Protein AF-A0A2S4XLN8-F1 (afdb_monomer_lite)

pLDDT: mean 80.79, std 12.56, range [49.31, 93.81]

Sequence (63 aa):
MDTDRAVEANEAIRAFMSLRAGRPLLPEEQEEYRHLLAAWAAAAHAVATEPGRHSDTTPLPPC

Foldseek 3Di:
DLVVQLVVLVVVLVVLCVVQVPHDQDPVSVVVNVVSVVSNVVSVVVVVPPPDDPPPPVPDDDD

Structure (mmCIF, N/CA/C/O backbone):
data_AF-A0A2S4XLN8-F1
#
_entry.id   AF-A0A2S4XLN8-F1
#
loop_
_atom_site.group_PDB
_atom_site.id
_atom_site.type_symbol
_atom_site.label_atom_id
_atom_site.label_alt_id
_atom_site.label_comp_id
_atom_site.label_asym_id
_atom_site.label_entity_id
_atom_site.label_seq_id
_atom_site.pdbx_PDB_ins_code
_atom_site.Cartn_x
_atom_site.Cartn_y
_atom_site.Cartn_z
_atom_site.occupancy
_atom_site.B_iso_or_equiv
_atom_site.auth_seq_id
_atom_site.auth_comp_id
_atom_site.auth_asym_id
_atom_site.auth_atom_id
_atom_site.pdbx_PDB_model_num
ATOM 1 N N . MET A 1 1 ? 16.468 -7.557 -9.994 1.00 60.88 1 MET A N 1
ATOM 2 C CA . MET A 1 1 ? 15.349 -8.305 -9.372 1.00 60.88 1 MET A CA 1
ATOM 3 C C . MET A 1 1 ? 14.442 -7.292 -8.683 1.00 60.88 1 MET A C 1
ATOM 5 O O . MET A 1 1 ? 14.304 -7.292 -7.465 1.00 60.88 1 MET A O 1
ATOM 9 N N . ASP A 1 2 ? 13.884 -6.365 -9.459 1.00 75.31 2 ASP A N 1
ATOM 10 C CA . ASP A 1 2 ? 12.997 -5.316 -8.935 1.00 75.31 2 ASP A CA 1
ATOM 11 C C . ASP A 1 2 ? 11.535 -5.774 -8.951 1.00 75.31 2 ASP A C 1
ATOM 13 O O . ASP A 1 2 ? 10.744 -5.365 -8.105 1.00 75.31 2 ASP A O 1
ATOM 17 N N . THR A 1 3 ? 11.212 -6.732 -9.826 1.00 83.12 3 THR A N 1
ATOM 18 C CA . THR A 1 3 ? 9.938 -7.459 -9.834 1.00 83.12 3 THR A CA 1
ATOM 19 C C . THR A 1 3 ? 9.703 -8.188 -8.518 1.00 83.12 3 THR A C 1
ATOM 21 O O . THR A 1 3 ? 8.628 -8.047 -7.944 1.00 83.12 3 THR A O 1
ATOM 24 N N . ASP A 1 4 ? 10.711 -8.889 -7.992 1.00 85.44 4 ASP A N 1
ATOM 25 C CA . ASP A 1 4 ? 10.586 -9.621 -6.726 1.00 85.44 4 ASP A CA 1
ATOM 26 C C . ASP A 1 4 ? 10.328 -8.666 -5.553 1.00 85.44 4 ASP A C 1
ATOM 28 O O . ASP A 1 4 ? 9.414 -8.892 -4.764 1.00 85.44 4 ASP A O 1
ATOM 32 N N . ARG A 1 5 ? 11.025 -7.519 -5.502 1.00 85.50 5 ARG A N 1
ATOM 33 C CA . ARG A 1 5 ? 10.749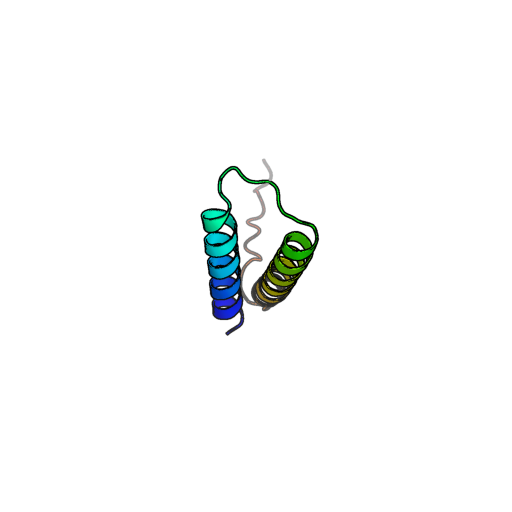 -6.478 -4.493 1.00 85.50 5 ARG A CA 1
ATOM 34 C C . ARG A 1 5 ? 9.350 -5.884 -4.624 1.00 85.50 5 ARG A C 1
ATOM 36 O O . ARG A 1 5 ? 8.720 -5.574 -3.615 1.00 85.50 5 ARG A O 1
ATOM 43 N N . ALA A 1 6 ? 8.860 -5.695 -5.849 1.00 85.44 6 ALA A N 1
ATOM 44 C CA . ALA A 1 6 ? 7.503 -5.210 -6.074 1.00 85.44 6 ALA A CA 1
ATOM 45 C C . ALA A 1 6 ? 6.456 -6.232 -5.594 1.00 85.44 6 ALA A C 1
ATOM 47 O O . ALA A 1 6 ? 5.427 -5.837 -5.047 1.00 85.44 6 ALA A O 1
ATOM 48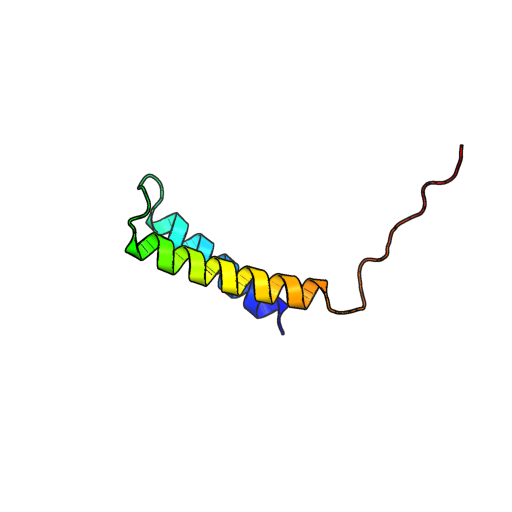 N N . VAL A 1 7 ? 6.716 -7.532 -5.760 1.00 89.75 7 VAL A N 1
ATOM 49 C CA . VAL A 1 7 ? 5.846 -8.603 -5.253 1.00 89.75 7 VAL A CA 1
ATOM 50 C C . VAL A 1 7 ? 5.861 -8.633 -3.724 1.00 89.75 7 VAL A C 1
ATOM 52 O O . VAL A 1 7 ? 4.793 -8.539 -3.121 1.00 89.75 7 VAL A O 1
ATOM 55 N N . GLU A 1 8 ? 7.039 -8.644 -3.097 1.00 88.81 8 GLU A N 1
ATOM 56 C CA . GLU A 1 8 ? 7.186 -8.643 -1.632 1.00 88.81 8 GLU A CA 1
ATOM 57 C C . GLU A 1 8 ? 6.496 -7.434 -0.978 1.00 88.81 8 GLU A C 1
ATOM 59 O O . GLU A 1 8 ? 5.741 -7.580 -0.015 1.00 88.81 8 GLU A O 1
ATOM 64 N N . ALA A 1 9 ? 6.685 -6.230 -1.532 1.00 89.00 9 ALA A N 1
ATOM 65 C CA . ALA A 1 9 ? 6.035 -5.025 -1.020 1.00 89.00 9 ALA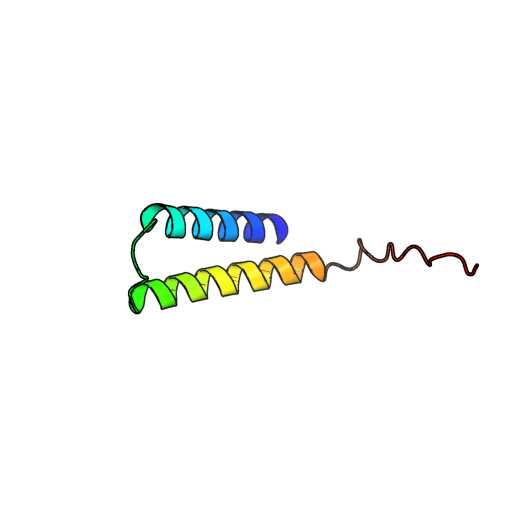 A CA 1
ATOM 66 C C . ALA A 1 9 ? 4.502 -5.091 -1.154 1.00 89.00 9 ALA A C 1
ATOM 68 O O . ALA A 1 9 ? 3.779 -4.655 -0.258 1.00 89.00 9 ALA A O 1
ATOM 69 N N . ASN A 1 10 ? 3.985 -5.667 -2.245 1.00 88.75 10 ASN A N 1
ATOM 70 C CA . ASN A 1 10 ? 2.544 -5.846 -2.437 1.00 88.75 10 ASN A CA 1
ATOM 71 C C . ASN A 1 10 ? 1.962 -6.871 -1.449 1.00 88.75 10 ASN A C 1
ATOM 73 O O . ASN A 1 10 ? 0.890 -6.647 -0.888 1.00 88.75 10 ASN A O 1
ATOM 77 N N . GLU A 1 11 ? 2.671 -7.969 -1.184 1.00 93.19 11 GLU A N 1
ATOM 78 C CA . GLU A 1 11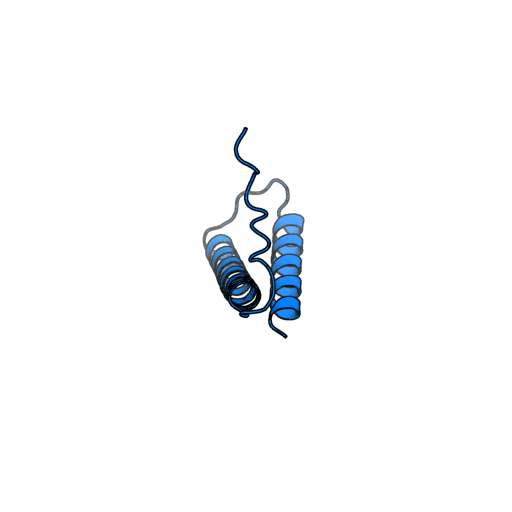 ? 2.271 -8.961 -0.182 1.00 93.19 11 GLU A CA 1
ATOM 79 C C . GLU A 1 11 ? 2.245 -8.370 1.231 1.00 93.19 11 GLU A C 1
ATOM 81 O O . GLU A 1 11 ? 1.261 -8.560 1.951 1.00 93.19 11 GLU A O 1
ATOM 86 N N . ALA A 1 12 ? 3.251 -7.570 1.594 1.00 91.00 12 ALA A N 1
ATOM 87 C CA . ALA A 1 12 ? 3.277 -6.847 2.863 1.00 91.00 12 ALA A CA 1
ATOM 88 C C . ALA A 1 12 ? 2.082 -5.886 2.996 1.00 91.00 12 ALA A C 1
ATOM 90 O O . ALA A 1 12 ? 1.404 -5.883 4.025 1.00 91.00 12 ALA A O 1
ATOM 91 N N . ILE A 1 13 ? 1.750 -5.138 1.934 1.00 91.25 13 ILE A N 1
ATOM 92 C CA . ILE A 1 13 ? 0.553 -4.282 1.887 1.00 91.25 13 ILE A CA 1
ATOM 93 C C . ILE A 1 13 ? -0.723 -5.104 2.116 1.00 91.25 13 ILE A C 1
ATOM 95 O O . ILE A 1 13 ? -1.574 -4.712 2.917 1.00 91.25 13 ILE A O 1
ATOM 99 N N . ARG A 1 14 ? -0.873 -6.248 1.438 1.00 91.56 14 ARG A N 1
ATOM 100 C CA . ARG A 1 14 ? -2.059 -7.113 1.569 1.00 91.56 14 ARG A CA 1
ATOM 101 C C . ARG A 1 14 ? -2.195 -7.681 2.975 1.00 91.56 14 ARG A C 1
ATOM 103 O O . ARG A 1 14 ? -3.289 -7.627 3.533 1.00 91.56 14 ARG A O 1
ATOM 110 N N . ALA A 1 15 ? -1.109 -8.180 3.560 1.00 92.56 15 ALA A N 1
ATOM 111 C CA . ALA A 1 15 ? -1.100 -8.691 4.928 1.00 92.56 15 ALA A CA 1
ATOM 112 C C . ALA A 1 15 ? -1.483 -7.590 5.929 1.00 92.56 15 ALA A C 1
ATOM 114 O O . ALA A 1 15 ? -2.372 -7.775 6.762 1.00 92.56 15 ALA A O 1
ATOM 115 N N . PHE A 1 16 ? -0.885 -6.408 5.778 1.00 87.00 16 PHE A N 1
ATOM 116 C CA . PHE A 1 16 ? -1.151 -5.245 6.614 1.00 87.00 16 PHE A CA 1
ATOM 117 C C . PHE A 1 16 ? -2.607 -4.767 6.513 1.00 87.00 16 PHE A C 1
ATOM 119 O O . PHE A 1 16 ? -3.246 -4.476 7.522 1.00 87.00 16 PHE A O 1
ATOM 126 N N . MET A 1 17 ? -3.190 -4.734 5.313 1.00 88.50 17 MET A N 1
ATOM 127 C CA . MET A 1 17 ? -4.605 -4.390 5.128 1.00 88.50 17 MET A CA 1
ATOM 128 C C . MET A 1 17 ? -5.552 -5.490 5.633 1.00 88.50 17 MET A C 1
ATOM 130 O O . MET A 1 17 ? -6.594 -5.174 6.204 1.00 88.50 17 MET A O 1
ATOM 134 N N . SER A 1 18 ? -5.186 -6.768 5.489 1.00 90.06 18 SER A N 1
ATOM 135 C CA . SER A 1 18 ? -5.994 -7.900 5.961 1.00 90.06 18 SER A CA 1
ATOM 136 C C . SER A 1 18 ? -6.128 -7.931 7.485 1.00 90.06 18 SER A C 1
ATOM 138 O O . SER A 1 18 ? -7.211 -8.214 7.990 1.00 90.06 18 SER A O 1
ATOM 140 N N . LEU A 1 19 ? -5.064 -7.599 8.226 1.00 86.25 19 LEU A N 1
ATOM 141 C CA . LEU A 1 19 ? -5.090 -7.507 9.696 1.00 86.25 19 LEU A CA 1
ATOM 142 C C . LEU A 1 19 ? -6.029 -6.408 10.217 1.00 86.25 19 LEU A C 1
ATOM 144 O O . LEU A 1 19 ? -6.388 -6.389 11.394 1.00 86.25 19 LEU A O 1
ATOM 148 N N . ARG A 1 20 ? -6.423 -5.484 9.339 1.00 81.62 20 ARG A N 1
ATOM 149 C CA . ARG A 1 20 ? -7.161 -4.263 9.674 1.00 81.62 20 ARG A CA 1
ATOM 150 C C . ARG A 1 20 ? -8.503 -4.176 8.958 1.00 81.62 20 ARG A C 1
ATOM 152 O O . ARG A 1 20 ? -9.123 -3.115 8.947 1.00 81.62 20 ARG A O 1
ATOM 159 N N . ALA A 1 21 ? -8.967 -5.279 8.370 1.00 82.88 21 ALA A N 1
ATOM 160 C CA . ALA A 1 21 ? -10.245 -5.328 7.676 1.00 82.88 21 ALA A CA 1
ATOM 161 C C . ALA A 1 21 ? -11.375 -4.792 8.579 1.00 82.88 21 ALA A C 1
ATOM 163 O O . ALA A 1 21 ? -11.635 -5.320 9.659 1.00 82.88 21 ALA A O 1
ATOM 164 N N . GLY A 1 22 ? -12.024 -3.708 8.143 1.00 80.88 22 GLY A N 1
ATOM 165 C CA . GLY A 1 22 ? -13.118 -3.066 8.881 1.00 80.88 22 GLY A CA 1
ATOM 166 C C . GLY A 1 22 ? -12.701 -2.075 9.975 1.00 80.88 22 GLY A C 1
ATOM 167 O O . GLY A 1 22 ? -13.571 -1.607 10.707 1.00 80.88 22 GLY A O 1
ATOM 168 N N . ARG A 1 23 ? -11.413 -1.721 10.098 1.00 83.12 23 ARG A N 1
ATOM 169 C CA . ARG A 1 23 ? -10.925 -0.702 11.043 1.00 83.12 23 ARG A CA 1
ATOM 170 C C . ARG A 1 23 ? -10.279 0.477 10.298 1.00 83.12 23 ARG A C 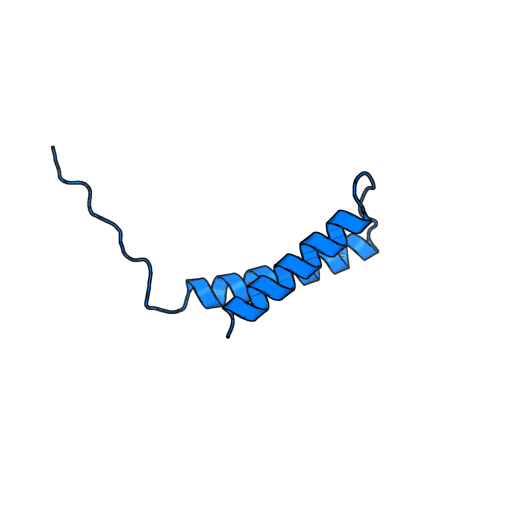1
ATOM 172 O O . ARG A 1 23 ? -9.607 0.256 9.291 1.00 83.12 23 ARG A O 1
ATOM 179 N N . PRO A 1 24 ? -10.475 1.725 10.759 1.00 85.81 24 PRO A N 1
ATOM 180 C CA . PRO A 1 24 ? -9.759 2.871 10.206 1.00 85.81 24 PRO A CA 1
ATOM 181 C C . PRO A 1 24 ? -8.262 2.771 10.530 1.00 85.81 24 PRO A C 1
ATOM 183 O O . PRO A 1 24 ? -7.903 2.269 11.594 1.00 85.81 24 PRO A O 1
ATOM 186 N N . LEU A 1 25 ? -7.407 3.274 9.634 1.00 83.94 25 LEU A N 1
ATOM 187 C CA . LEU A 1 25 ? -5.973 3.381 9.904 1.00 83.94 25 LEU A CA 1
ATOM 188 C C . LEU A 1 25 ? -5.701 4.497 10.916 1.00 83.94 25 LEU A C 1
ATOM 190 O O . LEU A 1 25 ? -6.095 5.649 10.706 1.00 83.94 25 LEU A O 1
ATOM 194 N N . LEU A 1 26 ? -4.964 4.165 11.969 1.00 89.25 26 LEU A N 1
ATOM 195 C CA . LEU A 1 26 ? -4.402 5.136 12.900 1.00 89.25 26 LEU A CA 1
ATOM 196 C C . LEU A 1 26 ? -3.294 5.972 12.224 1.00 89.25 26 LEU A C 1
ATOM 198 O O . LEU A 1 26 ? -2.752 5.562 11.196 1.00 89.25 26 LEU A O 1
ATOM 202 N N . PRO A 1 27 ? -2.951 7.161 12.745 1.00 88.44 27 PRO A N 1
ATOM 203 C CA . PRO A 1 27 ? -1.909 8.016 12.165 1.00 88.44 27 PRO A CA 1
ATOM 204 C C . PRO A 1 27 ? -0.555 7.315 11.981 1.00 88.44 27 PRO A C 1
ATOM 206 O O . PRO A 1 27 ? 0.070 7.448 10.932 1.00 88.44 27 PRO A O 1
ATOM 209 N N . GLU A 1 28 ? -0.137 6.512 12.956 1.00 85.44 28 GLU A N 1
ATOM 210 C CA . GLU A 1 28 ? 1.118 5.755 12.923 1.00 85.44 28 GLU A CA 1
ATOM 211 C C . GLU A 1 28 ? 1.071 4.668 11.837 1.00 85.44 28 GLU A C 1
ATOM 213 O O . GLU A 1 28 ? 1.999 4.480 11.051 1.00 85.44 28 GLU A O 1
ATOM 218 N N . GLU A 1 29 ? -0.076 4.004 11.726 1.00 88.75 29 GLU A N 1
ATOM 219 C CA . GLU A 1 29 ? -0.343 2.982 10.720 1.00 88.75 29 GLU A CA 1
ATOM 220 C C . GLU A 1 29 ? -0.436 3.557 9.295 1.00 88.75 29 GLU A C 1
ATOM 222 O O . GLU A 1 29 ? -0.147 2.856 8.320 1.00 88.75 29 GLU A O 1
ATOM 227 N N . GLN A 1 30 ? -0.855 4.820 9.149 1.00 90.06 30 GLN A N 1
ATOM 228 C CA . GLN A 1 30 ? -0.851 5.532 7.867 1.00 90.06 30 GLN A CA 1
ATOM 229 C C . GLN A 1 30 ? 0.570 5.816 7.390 1.00 90.06 30 GLN A C 1
ATOM 231 O O . GLN A 1 30 ? 0.835 5.748 6.188 1.00 90.06 30 GLN A O 1
ATOM 236 N N . GLU A 1 31 ? 1.484 6.131 8.304 1.00 92.19 31 GLU A N 1
ATOM 237 C CA . GLU A 1 31 ? 2.884 6.349 7.960 1.00 92.19 31 GLU A CA 1
ATOM 238 C C . GLU A 1 31 ? 3.547 5.050 7.492 1.00 92.19 31 GLU A C 1
ATOM 240 O O . GLU A 1 31 ? 4.181 5.028 6.435 1.00 92.19 31 GLU A O 1
ATOM 245 N N . GLU A 1 32 ? 3.297 3.942 8.190 1.00 89.12 32 GLU A N 1
ATOM 246 C CA . GLU A 1 32 ? 3.742 2.613 7.765 1.00 89.12 32 GLU A CA 1
ATOM 247 C C . GLU A 1 32 ? 3.139 2.213 6.407 1.00 89.12 32 GLU A C 1
ATOM 249 O O . GLU A 1 32 ? 3.855 1.766 5.508 1.00 89.12 32 GLU A O 1
ATOM 254 N N . TYR A 1 33 ? 1.845 2.476 6.191 1.00 90.62 33 TYR A N 1
ATOM 255 C CA . TYR A 1 33 ? 1.193 2.235 4.900 1.00 90.62 33 TYR A CA 1
ATOM 256 C C . TYR A 1 33 ? 1.834 3.036 3.760 1.00 90.62 33 TYR A C 1
ATOM 258 O O . TYR A 1 33 ? 2.067 2.509 2.672 1.00 90.62 33 TYR A O 1
ATOM 266 N N . ARG A 1 34 ? 2.150 4.312 4.008 1.00 93.81 34 ARG A N 1
ATOM 267 C CA . ARG A 1 34 ? 2.825 5.188 3.042 1.00 93.81 34 ARG A CA 1
ATOM 268 C C . ARG A 1 34 ? 4.224 4.691 2.697 1.00 93.81 34 ARG A C 1
ATOM 270 O O . ARG A 1 34 ? 4.594 4.753 1.528 1.00 93.81 34 ARG A O 1
ATOM 277 N N . HIS A 1 35 ? 4.986 4.195 3.671 1.00 91.69 35 HIS A N 1
ATOM 278 C CA . HIS A 1 35 ? 6.307 3.619 3.411 1.00 91.69 35 HIS A CA 1
ATOM 279 C C . HIS A 1 35 ? 6.217 2.378 2.522 1.00 91.69 35 HIS A C 1
ATOM 281 O O . HIS A 1 35 ? 6.957 2.274 1.542 1.00 91.69 35 HIS A O 1
ATOM 287 N N . LEU A 1 36 ? 5.264 1.487 2.802 1.00 91.31 36 LEU A N 1
ATOM 288 C CA . LEU A 1 36 ? 5.017 0.305 1.976 1.00 91.31 36 LEU A CA 1
ATOM 289 C C . LEU A 1 36 ? 4.602 0.683 0.544 1.00 91.31 36 LEU A C 1
ATOM 291 O O . LEU A 1 36 ? 5.122 0.119 -0.420 1.00 91.31 36 LEU A O 1
ATOM 295 N N . LEU A 1 37 ? 3.729 1.685 0.386 1.00 92.44 37 LEU A N 1
ATOM 296 C CA . LEU A 1 37 ? 3.333 2.202 -0.928 1.00 92.44 37 LEU A CA 1
ATOM 297 C C . LEU A 1 37 ? 4.502 2.823 -1.696 1.00 92.44 37 LEU A C 1
ATOM 299 O O . LEU A 1 37 ? 4.631 2.586 -2.895 1.00 92.44 37 LEU A O 1
ATOM 303 N N . ALA A 1 38 ? 5.355 3.602 -1.029 1.00 92.19 38 ALA A N 1
ATOM 304 C CA . ALA A 1 38 ? 6.518 4.218 -1.660 1.00 92.19 38 ALA A CA 1
ATOM 305 C C . ALA A 1 38 ? 7.524 3.161 -2.144 1.00 92.19 38 ALA A C 1
ATOM 307 O O . ALA A 1 38 ? 8.026 3.259 -3.264 1.00 92.19 38 ALA A O 1
ATOM 308 N N . ALA A 1 39 ? 7.772 2.124 -1.337 1.00 91.12 39 ALA A N 1
ATOM 309 C CA . ALA A 1 39 ? 8.641 1.009 -1.705 1.00 91.12 39 ALA A CA 1
ATOM 310 C C . ALA A 1 39 ? 8.089 0.220 -2.903 1.00 91.12 39 ALA A C 1
ATOM 312 O O . ALA A 1 39 ? 8.825 -0.056 -3.853 1.00 91.12 39 ALA A O 1
ATOM 313 N N . TRP A 1 40 ? 6.786 -0.080 -2.893 1.00 90.81 40 TRP A N 1
ATOM 314 C CA . TRP A 1 40 ? 6.120 -0.735 -4.016 1.00 90.81 40 TRP A CA 1
ATOM 315 C C . TRP A 1 40 ? 6.185 0.113 -5.289 1.00 90.81 40 TRP A C 1
ATOM 317 O O . TRP A 1 40 ? 6.567 -0.400 -6.337 1.00 90.81 40 TRP A O 1
ATOM 327 N N . ALA A 1 41 ? 5.868 1.408 -5.206 1.00 91.06 41 ALA A N 1
ATOM 328 C CA . ALA A 1 41 ? 5.886 2.306 -6.356 1.00 91.06 41 ALA A CA 1
ATOM 329 C C . ALA A 1 41 ? 7.290 2.427 -6.965 1.00 91.06 41 ALA A C 1
ATOM 331 O O . ALA A 1 41 ? 7.433 2.346 -8.182 1.00 91.06 41 ALA A O 1
ATOM 332 N N . ALA A 1 42 ? 8.331 2.562 -6.138 1.00 90.19 42 ALA A N 1
ATOM 333 C CA . ALA A 1 42 ? 9.711 2.620 -6.612 1.00 90.19 42 ALA A CA 1
ATOM 334 C C . ALA A 1 42 ? 10.121 1.335 -7.352 1.00 90.19 42 ALA A C 1
ATOM 336 O O . ALA A 1 42 ? 10.683 1.407 -8.444 1.00 90.19 42 ALA A O 1
ATOM 337 N N . ALA A 1 43 ? 9.792 0.164 -6.796 1.00 88.06 43 ALA A N 1
ATOM 338 C CA . ALA A 1 43 ? 10.083 -1.123 -7.423 1.00 88.06 43 ALA A CA 1
ATOM 339 C C . ALA A 1 43 ? 9.257 -1.345 -8.705 1.00 88.06 43 ALA A C 1
ATOM 341 O O . ALA A 1 43 ? 9.797 -1.756 -9.729 1.00 88.06 43 ALA A O 1
ATOM 342 N N . ALA A 1 44 ? 7.967 -1.000 -8.691 1.00 86.12 44 ALA A N 1
ATOM 343 C CA . ALA A 1 44 ? 7.089 -1.098 -9.855 1.00 86.12 44 ALA A CA 1
ATOM 344 C C . ALA A 1 44 ? 7.544 -0.177 -10.998 1.00 86.12 44 ALA A C 1
ATOM 346 O O . ALA A 1 44 ? 7.541 -0.585 -12.159 1.00 86.12 44 ALA A O 1
ATOM 347 N N . HIS A 1 45 ? 7.988 1.043 -10.680 1.00 85.31 45 HIS A N 1
ATOM 348 C CA . HIS A 1 45 ? 8.567 1.955 -11.663 1.00 85.31 45 HIS A CA 1
ATOM 349 C C . HIS A 1 45 ? 9.896 1.444 -12.217 1.00 85.31 45 HIS A C 1
ATOM 351 O O . HIS A 1 45 ? 10.116 1.578 -13.417 1.00 85.31 45 HIS A O 1
ATOM 357 N N . ALA A 1 46 ? 10.758 0.838 -11.397 1.00 81.56 46 ALA A N 1
ATOM 358 C CA . ALA A 1 46 ? 12.003 0.237 -11.875 1.00 81.56 46 ALA A CA 1
ATOM 359 C C . ALA A 1 46 ? 11.736 -0.887 -12.892 1.00 81.56 46 ALA A C 1
ATOM 361 O O . ALA A 1 46 ? 12.349 -0.893 -13.953 1.00 81.56 46 ALA A O 1
ATOM 362 N N . VAL A 1 47 ? 10.747 -1.750 -12.633 1.00 75.75 47 VAL A N 1
ATOM 363 C CA . VAL A 1 47 ? 10.309 -2.804 -13.570 1.00 75.75 47 VAL A CA 1
ATOM 364 C C . VAL A 1 47 ? 9.697 -2.222 -14.847 1.00 75.75 47 VAL A C 1
ATOM 366 O O . VAL A 1 47 ? 9.959 -2.715 -15.939 1.00 75.75 47 VAL A O 1
ATOM 369 N N . ALA A 1 48 ? 8.895 -1.161 -14.734 1.00 72.50 48 ALA A N 1
ATOM 370 C CA . ALA A 1 48 ? 8.272 -0.509 -15.888 1.00 72.50 48 ALA A CA 1
ATOM 371 C C . ALA A 1 48 ? 9.266 0.301 -16.742 1.00 72.50 48 ALA A C 1
ATOM 373 O O . ALA A 1 48 ? 9.002 0.556 -17.915 1.00 72.50 48 ALA A O 1
ATOM 374 N N . THR A 1 49 ? 10.385 0.724 -16.147 1.00 69.06 49 THR A N 1
ATOM 375 C CA . THR A 1 49 ? 11.419 1.548 -16.793 1.00 69.06 49 THR A CA 1
ATOM 376 C C . THR A 1 49 ? 12.571 0.699 -17.347 1.00 69.06 49 THR A C 1
ATOM 378 O O . THR A 1 49 ? 13.436 1.243 -18.031 1.00 69.06 49 THR A O 1
ATOM 381 N N . GLU A 1 50 ? 12.590 -0.625 -17.128 1.00 56.22 50 GLU A N 1
ATOM 382 C CA . GLU A 1 50 ? 13.488 -1.515 -17.875 1.00 56.22 50 GLU A CA 1
ATOM 383 C C . GLU A 1 50 ? 13.147 -1.441 -19.381 1.00 56.22 50 GLU A C 1
ATOM 385 O O . GLU A 1 50 ? 12.049 -1.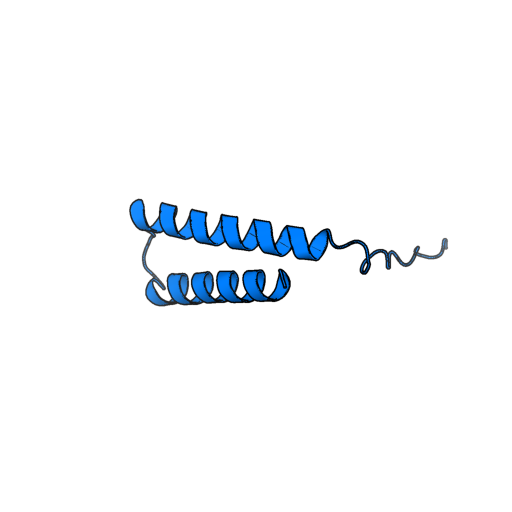829 -19.799 1.00 56.22 50 GLU A O 1
ATOM 390 N N . PRO A 1 51 ? 14.059 -0.939 -20.238 1.00 53.78 51 PRO A N 1
ATOM 391 C CA . PRO A 1 51 ? 13.774 -0.709 -21.646 1.00 53.78 51 PRO A CA 1
ATOM 392 C C . PRO A 1 51 ? 13.881 -2.038 -22.398 1.00 53.78 51 PRO A C 1
ATOM 394 O O . PRO A 1 51 ? 14.942 -2.409 -22.895 1.00 53.78 51 PRO A O 1
ATOM 397 N N . GLY A 1 52 ? 12.785 -2.793 -22.462 1.00 59.31 52 GLY A N 1
ATOM 398 C CA . GLY A 1 52 ? 12.779 -4.059 -23.201 1.00 59.31 52 GLY A CA 1
ATOM 399 C C . GLY A 1 52 ? 11.432 -4.738 -23.426 1.00 59.31 52 GLY A C 1
ATOM 400 O O . GLY A 1 52 ? 11.379 -5.745 -24.131 1.00 59.31 52 GLY A O 1
ATOM 401 N N . ARG A 1 53 ? 10.326 -4.238 -22.870 1.00 58.81 53 ARG A N 1
ATOM 402 C CA . ARG A 1 53 ? 9.006 -4.840 -23.090 1.00 58.81 53 ARG A CA 1
ATOM 403 C C . ARG A 1 53 ? 7.944 -3.761 -22.909 1.00 58.81 53 ARG A C 1
ATOM 405 O O . ARG A 1 53 ? 8.020 -3.012 -21.950 1.00 58.81 53 ARG A O 1
ATOM 412 N N . HIS A 1 54 ? 6.973 -3.689 -23.817 1.00 58.88 54 HIS A N 1
ATOM 413 C CA . HIS A 1 54 ? 5.876 -2.702 -23.856 1.00 58.88 54 HIS A CA 1
ATOM 414 C C . HIS A 1 54 ? 6.168 -1.396 -24.619 1.00 58.88 54 HIS A C 1
ATOM 416 O O . HIS A 1 54 ? 5.918 -0.287 -24.167 1.00 58.88 54 HIS A O 1
ATOM 422 N N . SER A 1 55 ? 6.589 -1.540 -25.872 1.00 49.31 55 SER A N 1
ATOM 423 C CA . SER A 1 55 ? 6.021 -0.717 -26.948 1.00 49.31 55 SER A CA 1
ATOM 424 C C . SER A 1 55 ? 5.410 -1.651 -27.984 1.00 49.31 55 SER A C 1
ATOM 426 O O . SER A 1 55 ? 5.793 -1.648 -29.144 1.00 49.31 55 SER A O 1
ATOM 428 N N . ASP A 1 56 ? 4.468 -2.483 -27.536 1.00 52.72 56 ASP A N 1
ATOM 429 C CA . ASP A 1 56 ? 3.505 -3.113 -28.440 1.00 52.72 56 ASP A CA 1
ATOM 430 C C . ASP A 1 56 ? 2.285 -2.188 -28.527 1.00 52.72 56 ASP A C 1
ATOM 432 O O . ASP A 1 56 ? 1.158 -2.516 -28.162 1.00 52.72 56 ASP A O 1
ATOM 436 N N . THR A 1 57 ? 2.545 -0.944 -28.931 1.00 57.91 57 THR A N 1
ATOM 437 C CA . THR A 1 57 ? 1.501 -0.099 -29.493 1.00 57.91 57 THR A CA 1
ATOM 438 C C . THR A 1 57 ? 1.280 -0.664 -30.879 1.00 57.91 57 THR A C 1
ATOM 440 O O . THR A 1 57 ? 1.946 -0.255 -31.824 1.00 57.91 57 THR A O 1
ATOM 443 N N . THR A 1 58 ? 0.392 -1.650 -30.995 1.00 59.25 58 THR A N 1
ATOM 444 C CA . THR A 1 58 ? -0.182 -2.001 -32.291 1.00 59.25 58 THR A CA 1
ATOM 445 C C . THR A 1 58 ? -0.800 -0.715 -32.847 1.00 59.25 58 THR A C 1
ATOM 447 O O . THR A 1 58 ? -1.754 -0.209 -32.246 1.00 59.25 58 THR A O 1
ATOM 450 N N . PRO A 1 59 ? -0.268 -0.117 -33.929 1.00 65.62 59 PRO A N 1
ATOM 451 C CA . PRO A 1 59 ? -0.960 0.993 -34.552 1.00 65.62 59 PRO A CA 1
ATOM 452 C C . PRO A 1 59 ? -2.274 0.437 -35.106 1.00 65.62 59 PRO A C 1
ATOM 454 O O . PRO A 1 59 ? -2.276 -0.529 -35.870 1.00 65.62 59 PRO A O 1
ATOM 457 N N . LEU A 1 60 ? -3.398 1.014 -34.678 1.00 69.12 60 LEU A N 1
ATOM 458 C CA . LEU A 1 60 ? -4.691 0.735 -35.297 1.00 69.12 60 LEU A CA 1
ATOM 459 C C . LEU A 1 60 ? -4.572 1.028 -36.804 1.00 69.12 60 LEU A C 1
ATOM 461 O O . LEU A 1 60 ? -4.036 2.082 -37.163 1.00 69.12 60 LEU A O 1
ATOM 465 N N . PRO A 1 61 ? -5.038 0.131 -37.690 1.00 70.06 61 PRO A N 1
ATOM 466 C CA . PRO A 1 61 ? -5.064 0.426 -39.114 1.00 70.06 61 PRO A CA 1
ATOM 467 C C . PRO A 1 61 ? -6.013 1.612 -39.369 1.00 70.06 61 PRO A C 1
ATOM 469 O O . PRO A 1 61 ? -7.078 1.671 -38.744 1.00 70.06 61 PRO A O 1
ATOM 472 N N . PRO A 1 62 ? -5.666 2.566 -40.254 1.00 75.50 62 PRO A N 1
ATOM 473 C CA . PRO A 1 62 ? -6.646 3.534 -40.728 1.00 75.50 62 PRO A CA 1
ATOM 474 C C . PRO A 1 62 ? -7.742 2.805 -41.525 1.00 75.50 62 PRO A C 1
ATOM 476 O O . PRO A 1 62 ? -7.443 1.822 -42.205 1.00 75.50 62 PRO A O 1
ATOM 479 N N . CYS A 1 63 ? -8.984 3.283 -41.373 1.00 65.00 63 CYS A N 1
ATOM 480 C CA . CYS A 1 63 ? -10.220 2.755 -41.967 1.00 65.00 63 CYS A CA 1
ATOM 481 C C . CYS A 1 63 ? -10.111 2.351 -43.442 1.00 65.00 63 CYS A C 1
ATOM 483 O O . CYS A 1 63 ? -9.483 3.110 -44.216 1.00 65.00 63 CYS A O 1
#

Secondary structure (DSSP, 8-state):
-HHHHHHHHHHHHHHHHHTTTTSPPPHHHHHHHHHHHHHHHHHHHHHHHSTTS-----PPPP-

Radius of gyration: 17.08 Å; chains: 1; bounding box: 28×18×55 Å